Protein AF-A0A1C9ZXL2-F1 (afdb_monomer_lite)

Foldseek 3Di:
DEEAEAEQDADPVPRAGAAPEEAEPLVPDDPPDDDDPDDDPDYHFYYPHPPPPDDDRVVRVVVNVSRYYYYD

Structure (mmCIF, N/CA/C/O backbone):
data_AF-A0A1C9ZXL2-F1
#
_entry.id   AF-A0A1C9ZXL2-F1
#
loop_
_atom_site.group_PDB
_atom_site.id
_atom_site.type_symbol
_atom_site.label_atom_id
_atom_site.label_alt_id
_atom_site.label_comp_id
_atom_site.label_asym_id
_atom_site.label_entity_id
_atom_site.label_seq_id
_atom_site.pdbx_PDB_ins_code
_atom_site.Cartn_x
_atom_site.Cartn_y
_atom_site.Cartn_z
_atom_site.occupancy
_atom_site.B_iso_or_equiv
_atom_site.auth_seq_id
_atom_site.auth_comp_id
_atom_site.auth_asym_id
_atom_site.auth_atom_id
_atom_site.pdbx_PDB_model_num
ATOM 1 N N . ALA A 1 1 ? 5.280 -17.845 -0.871 1.00 84.44 1 ALA A N 1
ATOM 2 C CA . ALA A 1 1 ? 5.976 -16.542 -0.915 1.00 84.44 1 ALA A CA 1
ATOM 3 C C . ALA A 1 1 ? 5.060 -15.553 -1.622 1.00 84.44 1 ALA A C 1
ATOM 5 O O . ALA A 1 1 ? 4.225 -16.007 -2.394 1.00 84.44 1 ALA A O 1
ATOM 6 N N . ALA A 1 2 ? 5.176 -14.259 -1.341 1.00 93.19 2 ALA A N 1
ATOM 7 C CA . ALA A 1 2 ? 4.446 -13.200 -2.039 1.00 93.19 2 ALA A CA 1
ATOM 8 C C . ALA A 1 2 ? 5.441 -12.272 -2.748 1.00 93.19 2 ALA A C 1
ATOM 10 O O . ALA A 1 2 ? 6.579 -12.142 -2.295 1.00 93.19 2 ALA A O 1
ATOM 11 N N . ALA A 1 3 ? 5.019 -11.636 -3.838 1.00 92.31 3 ALA A N 1
ATOM 12 C CA . ALA A 1 3 ? 5.819 -10.657 -4.566 1.00 92.31 3 ALA A CA 1
ATOM 13 C C . ALA A 1 3 ? 5.020 -9.360 -4.732 1.00 92.31 3 ALA A C 1
ATOM 15 O O . ALA A 1 3 ? 3.911 -9.381 -5.262 1.00 92.31 3 ALA A O 1
ATOM 16 N N . MET A 1 4 ? 5.589 -8.248 -4.271 1.00 93.94 4 MET A N 1
ATOM 17 C CA . MET A 1 4 ? 5.067 -6.896 -4.447 1.00 93.94 4 MET A CA 1
ATOM 18 C C . MET A 1 4 ? 5.776 -6.267 -5.638 1.00 93.94 4 MET A C 1
ATOM 20 O O . MET A 1 4 ? 6.902 -5.783 -5.513 1.00 93.94 4 MET A O 1
ATOM 24 N N . LEU A 1 5 ? 5.128 -6.329 -6.799 1.00 92.88 5 LEU A N 1
ATOM 25 C CA . LEU A 1 5 ? 5.643 -5.761 -8.039 1.00 92.88 5 LEU A CA 1
ATOM 26 C C . LEU A 1 5 ? 4.949 -4.437 -8.329 1.00 92.88 5 LEU A C 1
ATOM 28 O O . LEU A 1 5 ? 3.722 -4.363 -8.334 1.00 92.88 5 LEU A O 1
ATOM 32 N N . PHE A 1 6 ? 5.736 -3.401 -8.580 1.00 93.25 6 PHE A N 1
ATOM 33 C CA . PHE A 1 6 ? 5.245 -2.048 -8.803 1.00 93.25 6 PHE A CA 1
ATOM 34 C C . PHE A 1 6 ? 6.038 -1.333 -9.891 1.00 93.25 6 PHE A C 1
ATOM 36 O O . PHE A 1 6 ? 7.091 -1.798 -10.318 1.00 93.25 6 PHE A O 1
ATOM 43 N N . ASN A 1 7 ? 5.510 -0.209 -10.361 1.00 92.31 7 ASN A N 1
ATOM 44 C CA . ASN A 1 7 ? 6.121 0.625 -11.388 1.00 92.31 7 ASN A CA 1
ATOM 45 C C . ASN A 1 7 ? 6.201 2.084 -10.912 1.00 92.31 7 ASN A C 1
ATOM 47 O O . ASN A 1 7 ? 5.751 2.430 -9.812 1.00 92.31 7 ASN A O 1
ATOM 51 N N . ASN A 1 8 ? 6.794 2.935 -11.743 1.00 91.69 8 ASN A N 1
ATOM 52 C CA . ASN A 1 8 ? 6.900 4.376 -11.515 1.00 91.69 8 ASN A CA 1
ATOM 53 C C . ASN A 1 8 ? 5.775 5.168 -12.199 1.00 91.69 8 ASN A C 1
ATOM 55 O O . ASN A 1 8 ? 5.931 6.365 -12.425 1.00 91.69 8 ASN A O 1
ATOM 59 N N . ASN A 1 9 ? 4.652 4.529 -12.544 1.00 92.69 9 ASN A N 1
ATOM 60 C CA . ASN A 1 9 ? 3.538 5.240 -13.157 1.00 92.69 9 ASN A CA 1
ATOM 61 C C . ASN A 1 9 ? 2.906 6.168 -12.124 1.00 92.69 9 ASN A C 1
ATOM 63 O O . ASN A 1 9 ? 2.478 5.741 -11.047 1.00 92.69 9 ASN A O 1
ATOM 67 N N . VAL A 1 10 ? 2.846 7.441 -12.488 1.00 92.75 10 VAL A N 1
ATOM 68 C CA . VAL A 1 10 ? 2.198 8.487 -11.708 1.00 92.75 10 VAL A CA 1
ATOM 69 C C . VAL A 1 10 ? 0.760 8.618 -12.193 1.00 92.75 10 VAL A C 1
ATOM 71 O O . VAL A 1 10 ? 0.502 8.726 -13.392 1.00 92.75 10 VAL A O 1
ATOM 74 N N . ASP A 1 11 ? -0.179 8.578 -11.258 1.00 91.38 11 ASP A N 1
ATOM 75 C CA . ASP A 1 11 ? -1.581 8.857 -11.518 1.00 91.38 11 ASP A CA 1
ATOM 76 C C . ASP A 1 11 ? -1.744 10.359 -11.776 1.00 91.38 11 ASP A C 1
ATOM 78 O O . ASP A 1 11 ? -1.449 11.188 -10.914 1.00 91.38 11 ASP A O 1
ATOM 82 N N . SER A 1 12 ? -2.215 10.721 -12.968 1.00 94.12 12 SER A N 1
ATOM 83 C CA . SER A 1 12 ? -2.351 12.118 -13.385 1.00 94.12 12 SER A CA 1
ATOM 84 C C . SER A 1 12 ? -3.364 12.913 -12.561 1.00 94.12 12 SER A C 1
ATOM 86 O O . SER A 1 12 ? -3.276 14.137 -12.526 1.00 94.12 12 SER A O 1
ATOM 88 N N . ALA A 1 13 ? -4.333 12.252 -11.922 1.00 94.31 13 ALA A N 1
ATOM 89 C CA . ALA A 1 13 ? -5.332 12.916 -11.092 1.00 94.31 13 ALA A CA 1
ATOM 90 C C . ALA A 1 13 ? -4.795 13.241 -9.692 1.00 94.31 13 ALA A C 1
ATOM 92 O O . ALA A 1 13 ? -5.241 14.207 -9.078 1.00 94.31 13 ALA A O 1
ATOM 93 N N . THR A 1 14 ? -3.846 12.447 -9.186 1.00 92.75 14 THR A N 1
ATOM 94 C CA . THR A 1 14 ? -3.295 12.633 -7.831 1.00 92.75 14 THR A CA 1
ATOM 95 C C . THR A 1 14 ? -1.892 13.234 -7.819 1.00 92.75 14 THR A C 1
ATOM 97 O O . THR A 1 14 ? -1.504 13.833 -6.822 1.00 92.75 14 THR A O 1
ATOM 100 N N . GLY A 1 15 ? -1.122 13.090 -8.900 1.00 94.00 15 GLY A N 1
ATOM 101 C CA . GLY A 1 15 ? 0.294 13.460 -8.952 1.00 94.00 15 GLY A CA 1
ATOM 102 C C . GLY A 1 15 ? 1.219 12.505 -8.184 1.00 94.00 15 GLY A C 1
ATOM 103 O O . GLY A 1 15 ? 2.410 12.783 -8.068 1.00 94.00 15 GLY A O 1
ATOM 104 N N . 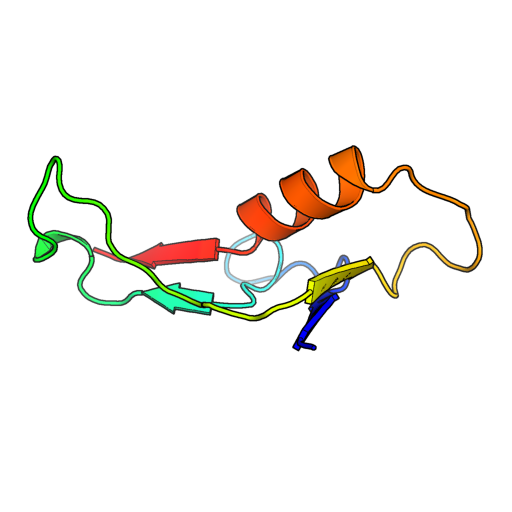PHE A 1 16 ? 0.698 11.380 -7.681 1.00 94.12 16 PHE A N 1
ATOM 105 C CA . PHE A 1 16 ? 1.441 10.361 -6.931 1.00 94.12 16 PHE A CA 1
ATOM 106 C C . PHE A 1 16 ? 1.515 9.032 -7.687 1.00 94.12 16 PHE A C 1
ATOM 108 O O . PHE A 1 16 ? 0.763 8.793 -8.631 1.00 94.12 16 PHE A O 1
ATOM 115 N N . TYR A 1 17 ? 2.418 8.140 -7.264 1.00 95.00 17 TYR A N 1
ATOM 116 C CA . TYR A 1 17 ? 2.447 6.771 -7.779 1.00 95.00 17 TYR A CA 1
ATOM 117 C C . TYR A 1 17 ? 1.109 6.069 -7.557 1.00 95.00 17 TYR A C 1
ATOM 119 O O . TYR A 1 17 ? 0.462 6.240 -6.522 1.00 95.00 17 TYR A O 1
ATOM 127 N N . GLN A 1 18 ? 0.722 5.224 -8.511 1.00 93.75 18 GLN A N 1
ATOM 128 C CA . GLN A 1 18 ? -0.458 4.386 -8.339 1.00 93.75 18 GLN A CA 1
ATOM 129 C C . GLN A 1 18 ? -0.278 3.463 -7.118 1.00 93.75 18 GLN A C 1
ATOM 131 O O . GLN A 1 18 ? 0.701 2.709 -7.059 1.00 93.75 18 GLN A O 1
ATOM 136 N N . PRO A 1 19 ? -1.197 3.502 -6.136 1.00 93.75 19 PRO A N 1
ATOM 137 C CA . PRO A 1 19 ? -1.061 2.698 -4.933 1.00 93.75 19 PRO A CA 1
ATOM 138 C C . PRO A 1 19 ? -1.323 1.220 -5.232 1.00 93.75 19 PRO A C 1
ATOM 140 O O . PRO A 1 19 ? -2.263 0.870 -5.947 1.00 93.75 19 PRO A O 1
ATOM 143 N N . LEU A 1 20 ? -0.518 0.348 -4.626 1.00 93.69 20 LEU A N 1
ATOM 144 C CA . LEU A 1 20 ? -0.690 -1.106 -4.670 1.00 93.69 20 LEU A CA 1
ATOM 145 C C . LEU A 1 20 ? -1.773 -1.577 -3.703 1.00 93.69 20 LEU A C 1
ATOM 147 O O . LEU A 1 20 ? -2.392 -2.615 -3.923 1.00 93.69 20 LEU A O 1
ATOM 151 N N . MET A 1 21 ? -1.990 -0.824 -2.625 1.00 93.62 21 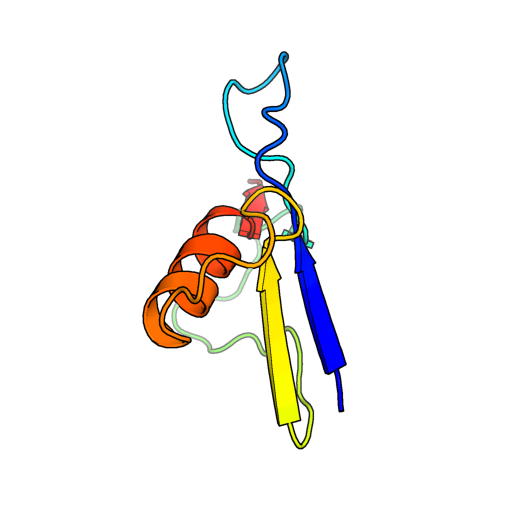MET A N 1
ATOM 152 C CA . MET A 1 21 ? -3.016 -1.112 -1.635 1.00 93.62 21 MET A CA 1
ATOM 15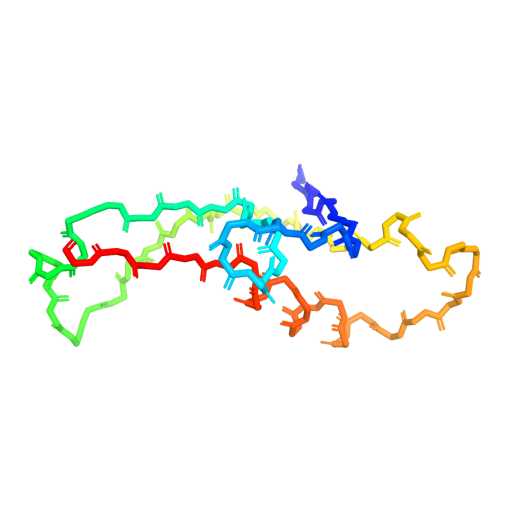3 C C . MET A 1 21 ? -3.693 0.180 -1.202 1.00 93.62 21 MET A C 1
ATOM 155 O O . MET A 1 21 ? -3.034 1.189 -0.943 1.00 93.62 21 MET A O 1
ATOM 159 N N . LYS A 1 22 ? -5.021 0.117 -1.119 1.00 95.19 22 LYS A N 1
ATOM 160 C CA . LYS A 1 22 ? -5.883 1.208 -0.675 1.00 95.19 22 LYS A CA 1
ATOM 161 C C . LYS A 1 22 ? -6.647 0.749 0.559 1.00 95.19 22 LYS A C 1
ATOM 163 O O . LYS A 1 22 ? -7.362 -0.249 0.488 1.00 95.19 22 LYS A O 1
ATOM 168 N N . ILE A 1 23 ? -6.500 1.470 1.665 1.00 95.56 23 ILE A N 1
ATOM 169 C CA . ILE A 1 23 ? -7.339 1.302 2.852 1.00 95.56 23 ILE A CA 1
ATOM 170 C C . ILE A 1 23 ? -8.299 2.480 2.876 1.00 95.56 23 ILE A C 1
ATOM 172 O O . ILE A 1 23 ? -7.907 3.599 3.196 1.00 95.56 23 ILE A O 1
ATOM 176 N N . ASN A 1 24 ? -9.538 2.223 2.475 1.00 95.62 24 ASN A N 1
ATOM 177 C CA . ASN A 1 24 ? -10.604 3.211 2.566 1.00 95.62 24 ASN A CA 1
ATOM 178 C C . ASN A 1 24 ? -11.125 3.277 4.002 1.00 95.62 24 ASN A C 1
ATOM 180 O O . ASN A 1 24 ? -11.006 2.299 4.744 1.00 95.62 24 ASN A O 1
ATOM 184 N N . SER A 1 25 ? -11.723 4.407 4.367 1.00 96.25 25 SER A N 1
ATOM 185 C CA . SER A 1 25 ? -12.268 4.634 5.707 1.00 96.25 25 SER A CA 1
ATOM 186 C C . SER A 1 25 ? -11.224 4.450 6.829 1.00 96.25 25 SER A C 1
ATOM 188 O O . SER A 1 25 ? -11.504 3.912 7.900 1.00 96.25 25 SER A O 1
ATOM 190 N N . ALA A 1 26 ? -9.981 4.875 6.586 1.00 97.00 26 ALA A N 1
ATOM 191 C CA . ALA A 1 26 ? -8.851 4.738 7.502 1.00 97.00 26 ALA A CA 1
ATOM 192 C C . ALA A 1 26 ? -9.014 5.536 8.813 1.00 97.00 26 ALA A C 1
ATOM 194 O O . ALA A 1 26 ? -8.365 5.214 9.810 1.00 97.00 26 ALA A O 1
ATOM 195 N N . GLN A 1 27 ? -9.902 6.532 8.843 1.00 97.00 27 GLN A N 1
ATOM 196 C CA . GLN A 1 27 ? -10.332 7.257 10.041 1.00 97.00 27 GLN A CA 1
ATOM 197 C C . GLN A 1 27 ? -10.972 6.348 11.097 1.00 97.00 27 GLN A C 1
ATOM 199 O O . GLN A 1 27 ? -10.890 6.664 12.285 1.00 97.00 27 GLN A O 1
ATOM 204 N N . ASP A 1 28 ? -11.558 5.222 10.678 1.00 97.44 28 ASP A N 1
ATOM 205 C CA . ASP A 1 28 ? -12.232 4.270 11.567 1.00 97.44 28 ASP A CA 1
ATOM 206 C C . ASP A 1 28 ? -11.263 3.227 12.152 1.00 97.44 28 ASP A C 1
ATOM 208 O O . ASP A 1 28 ? -11.635 2.419 13.010 1.00 97.44 28 ASP A O 1
ATOM 212 N N . LEU A 1 29 ? -9.995 3.227 11.721 1.00 96.81 29 LEU A N 1
ATOM 213 C CA . LEU A 1 29 ? -8.994 2.311 12.254 1.00 96.81 29 LEU A CA 1
ATOM 214 C C . LEU A 1 29 ? -8.701 2.615 13.724 1.00 96.81 29 LEU A C 1
ATOM 216 O O . LEU A 1 29 ? -8.435 3.750 14.128 1.00 96.81 29 LEU A O 1
ATOM 220 N N . ILE A 1 30 ? -8.655 1.552 14.530 1.00 97.75 30 ILE A N 1
ATOM 221 C CA . ILE A 1 30 ? -8.237 1.639 15.930 1.00 97.75 30 ILE A CA 1
ATOM 222 C C . ILE A 1 30 ? -6.801 2.172 15.975 1.00 97.75 30 ILE A C 1
ATOM 224 O O . ILE A 1 30 ? -5.869 1.512 15.503 1.00 97.75 30 ILE A O 1
ATOM 228 N N . LYS A 1 31 ? -6.625 3.361 16.558 1.00 96.38 31 LYS A N 1
ATOM 229 C CA . LYS A 1 31 ? -5.315 3.998 16.739 1.00 96.38 31 LYS A CA 1
ATOM 230 C C . LYS A 1 31 ? -4.436 3.178 17.684 1.00 96.38 31 LYS A C 1
ATOM 232 O O . LYS A 1 31 ? -4.933 2.503 18.581 1.00 96.38 31 LYS A O 1
ATOM 237 N N . ASN A 1 32 ? -3.119 3.285 17.505 1.00 96.25 32 ASN A N 1
ATOM 238 C CA . ASN A 1 32 ? -2.103 2.643 18.352 1.00 96.25 32 ASN A CA 1
ATOM 239 C C . ASN A 1 32 ? -2.189 1.106 18.390 1.00 96.25 32 ASN A C 1
ATOM 241 O O . ASN A 1 32 ? -1.726 0.477 19.339 1.00 96.25 32 ASN A O 1
ATOM 245 N N . LYS A 1 33 ? -2.782 0.501 17.357 1.00 97.00 33 LYS A N 1
ATOM 246 C CA . LYS A 1 33 ? -2.859 -0.946 17.177 1.00 97.00 33 LYS A CA 1
ATOM 247 C C . LYS A 1 33 ? -2.178 -1.331 15.870 1.00 97.00 33 LYS A C 1
ATOM 249 O O . LYS A 1 33 ? -2.354 -0.661 14.857 1.00 97.00 33 LYS A O 1
ATOM 254 N N . GLU A 1 34 ? -1.414 -2.419 15.895 1.00 97.06 34 GLU A N 1
ATOM 255 C CA . GLU A 1 34 ? -0.872 -3.007 14.674 1.00 97.06 34 GLU A CA 1
ATOM 256 C C . GLU A 1 34 ? -2.004 -3.656 13.865 1.00 97.06 34 GLU A C 1
ATOM 258 O O . GLU A 1 34 ? -2.711 -4.543 14.354 1.00 97.06 34 GLU A O 1
ATOM 263 N N . HIS A 1 35 ? -2.161 -3.214 12.617 1.00 96.19 35 HIS A N 1
ATOM 264 C CA . HIS A 1 35 ? -3.082 -3.803 11.648 1.00 96.19 35 HIS A CA 1
ATOM 265 C C . HIS A 1 35 ? -2.265 -4.570 10.610 1.00 96.19 35 HIS A C 1
ATOM 267 O O . HIS A 1 35 ? -1.593 -3.978 9.768 1.00 96.19 35 HIS A O 1
ATOM 273 N N . VAL A 1 36 ? -2.290 -5.902 10.684 1.00 95.50 36 VAL A N 1
ATOM 274 C CA . VAL A 1 36 ? -1.530 -6.759 9.765 1.00 95.50 36 VAL A CA 1
ATOM 275 C C . VAL A 1 36 ? -2.249 -6.832 8.418 1.00 95.50 36 VAL A C 1
ATOM 277 O O . VAL A 1 36 ? -3.312 -7.437 8.314 1.00 95.50 36 VAL A O 1
ATOM 280 N N . LEU A 1 37 ? -1.646 -6.246 7.380 1.00 92.38 37 LEU A N 1
ATOM 281 C CA . LEU A 1 37 ? -2.205 -6.215 6.019 1.00 92.38 37 LEU A CA 1
ATOM 282 C C . LEU A 1 37 ? -1.814 -7.438 5.180 1.00 92.38 37 LEU A C 1
ATOM 284 O O . LEU A 1 37 ? -2.561 -7.865 4.304 1.00 92.38 37 LEU A O 1
ATOM 288 N N . LEU A 1 38 ? -0.639 -8.017 5.440 1.00 92.44 38 LEU A N 1
ATOM 289 C CA . LEU A 1 38 ? -0.155 -9.206 4.748 1.00 92.44 38 LEU A CA 1
ATOM 290 C C . LEU A 1 38 ? 0.819 -9.985 5.629 1.00 92.44 38 LEU A C 1
ATOM 292 O O . LEU A 1 38 ? 1.697 -9.407 6.268 1.00 92.44 38 LEU A O 1
ATOM 296 N N . LYS A 1 39 ? 0.717 -11.315 5.595 1.00 94.94 39 LYS A N 1
ATOM 297 C CA . LYS A 1 39 ? 1.672 -12.219 6.239 1.00 94.94 39 LYS A CA 1
ATOM 298 C C . LYS A 1 39 ? 2.056 -13.339 5.281 1.00 94.94 39 LYS A C 1
ATOM 300 O O . LYS A 1 39 ? 1.200 -14.073 4.798 1.00 94.94 39 LYS A O 1
ATOM 305 N N . ALA A 1 40 ? 3.350 -13.491 5.023 1.00 94.69 40 ALA A N 1
ATOM 306 C CA . ALA A 1 40 ? 3.891 -14.579 4.215 1.00 94.69 40 ALA A CA 1
ATOM 307 C C . ALA A 1 40 ? 5.283 -14.977 4.719 1.00 94.69 40 ALA A C 1
ATOM 309 O O . ALA A 1 40 ? 5.978 -14.174 5.332 1.00 94.69 40 ALA A O 1
ATOM 310 N N . LYS A 1 41 ? 5.712 -16.213 4.422 1.00 95.44 41 LYS A N 1
ATOM 311 C CA . LYS A 1 41 ? 7.048 -16.718 4.798 1.00 95.44 41 LYS A CA 1
ATOM 312 C C . LYS A 1 41 ? 8.191 -15.889 4.193 1.00 95.44 41 LYS A C 1
ATOM 314 O O . LYS A 1 41 ? 9.230 -15.737 4.815 1.00 95.44 41 LYS A O 1
ATOM 319 N N . ILE A 1 42 ? 7.996 -15.397 2.969 1.00 93.44 42 ILE A N 1
ATOM 320 C CA . ILE A 1 42 ? 8.917 -14.521 2.237 1.00 93.44 42 ILE A CA 1
ATOM 321 C C . ILE A 1 42 ? 8.051 -13.535 1.453 1.00 93.44 42 ILE A C 1
ATOM 323 O O . ILE A 1 42 ? 7.099 -13.969 0.791 1.00 93.44 42 ILE A O 1
ATOM 327 N N . ILE A 1 43 ? 8.392 -12.249 1.525 1.00 93.62 43 ILE A N 1
ATOM 328 C CA . ILE A 1 43 ? 7.813 -11.178 0.709 1.00 93.62 43 ILE A CA 1
ATOM 329 C C . ILE A 1 43 ? 8.960 -10.560 -0.093 1.00 93.62 43 ILE A C 1
ATOM 331 O O . ILE A 1 43 ? 9.892 -10.010 0.490 1.00 93.62 43 ILE A O 1
ATOM 335 N N . GLY A 1 44 ? 8.914 -10.709 -1.415 1.00 92.69 44 GLY A N 1
ATOM 336 C CA . GLY A 1 44 ? 9.832 -10.043 -2.337 1.00 92.69 44 GLY A CA 1
ATOM 337 C C . GLY A 1 44 ? 9.254 -8.711 -2.807 1.00 92.69 44 GLY A C 1
ATOM 338 O O . GLY A 1 44 ? 8.042 -8.600 -2.979 1.00 92.69 44 GLY A O 1
ATOM 339 N N . TYR A 1 45 ? 10.114 -7.726 -3.041 1.00 92.44 45 TYR A N 1
ATOM 340 C CA . TYR A 1 45 ? 9.751 -6.410 -3.570 1.00 92.44 45 TYR A CA 1
ATOM 341 C C . TYR A 1 45 ? 10.469 -6.199 -4.901 1.00 92.44 45 TYR A C 1
ATOM 343 O O . TYR A 1 45 ? 11.615 -6.624 -5.045 1.00 92.44 45 TYR A O 1
ATOM 351 N N . GLY A 1 46 ? 9.810 -5.570 -5.874 1.00 91.88 46 GLY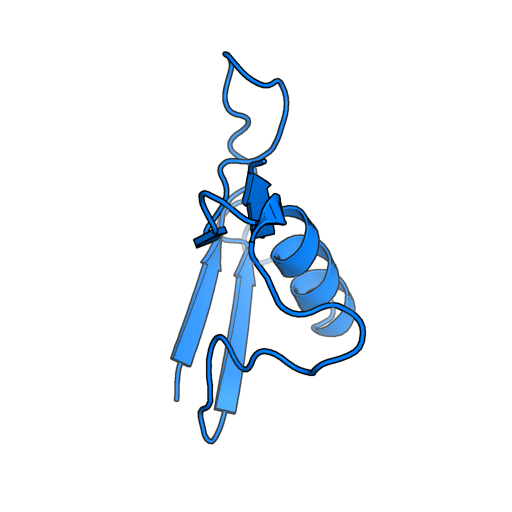 A N 1
ATOM 352 C CA . GLY A 1 46 ? 10.402 -5.332 -7.188 1.00 91.88 46 GLY A CA 1
ATOM 353 C C . GLY A 1 46 ? 9.773 -4.154 -7.920 1.00 91.88 46 GLY A C 1
ATOM 354 O O . GLY A 1 46 ? 8.552 -4.058 -8.017 1.00 91.88 46 GLY A O 1
ATOM 355 N N . ASN A 1 47 ? 10.620 -3.287 -8.478 1.00 91.31 47 ASN A N 1
ATOM 356 C CA . ASN A 1 47 ? 10.193 -2.198 -9.346 1.00 91.31 47 ASN A CA 1
ATOM 357 C C . ASN A 1 47 ? 10.480 -2.543 -10.811 1.00 91.31 47 ASN A C 1
ATOM 359 O O . ASN A 1 47 ? 11.637 -2.582 -11.230 1.00 91.31 47 ASN A O 1
ATOM 363 N N . VAL A 1 48 ? 9.431 -2.775 -11.598 1.00 90.50 48 VAL A N 1
ATOM 364 C CA . VAL A 1 48 ? 9.557 -3.202 -13.000 1.00 90.50 48 VAL A CA 1
ATOM 365 C C . VAL A 1 48 ? 9.961 -2.066 -13.945 1.00 90.50 48 VAL A C 1
ATOM 367 O O . VAL A 1 48 ? 10.359 -2.329 -15.076 1.00 90.50 48 VAL A O 1
ATOM 370 N N . SER A 1 49 ? 9.900 -0.807 -13.498 1.00 88.50 49 SER A N 1
ATOM 371 C CA . SER A 1 49 ? 10.280 0.364 -14.302 1.00 88.50 49 SER A CA 1
ATOM 372 C C . SER A 1 49 ? 11.782 0.652 -14.313 1.00 88.50 49 SER A C 1
ATOM 374 O O . SER A 1 49 ? 12.224 1.485 -15.098 1.00 88.50 49 SER A O 1
ATOM 376 N N . LEU A 1 50 ? 12.571 0.012 -13.446 1.00 82.12 50 LEU A N 1
ATOM 377 C CA . LEU A 1 50 ? 13.985 0.358 -13.237 1.00 82.12 50 LEU A CA 1
ATOM 378 C C . LEU A 1 50 ? 14.958 -0.462 -14.107 1.00 82.12 50 LEU A C 1
ATOM 380 O O . LEU A 1 50 ? 16.169 -0.253 -14.042 1.00 82.12 50 LEU A O 1
ATOM 384 N N . GLY A 1 51 ? 14.442 -1.346 -14.970 1.00 69.00 51 GLY A N 1
ATOM 385 C CA . GLY A 1 51 ? 15.255 -2.255 -15.784 1.00 69.00 51 GLY A CA 1
ATOM 386 C C . GLY A 1 51 ? 16.067 -3.233 -14.925 1.00 69.00 51 GLY A C 1
ATOM 387 O O . GLY A 1 51 ? 15.804 -3.406 -13.739 1.00 69.00 51 GLY A O 1
ATOM 388 N N . THR A 1 52 ? 17.089 -3.871 -15.498 1.00 60.75 52 THR A N 1
ATOM 389 C CA . THR A 1 52 ? 18.024 -4.768 -14.782 1.00 60.75 52 THR A CA 1
ATOM 390 C C . THR A 1 52 ? 18.980 -4.046 -13.821 1.00 60.75 52 THR A C 1
ATOM 392 O O . THR A 1 52 ? 19.954 -4.642 -13.361 1.00 60.75 52 THR A O 1
ATOM 395 N N . ASN A 1 53 ? 18.741 -2.771 -13.504 1.00 60.97 53 ASN A N 1
ATOM 396 C CA . ASN A 1 53 ? 19.587 -2.025 -12.583 1.00 60.97 53 ASN A CA 1
ATOM 397 C C . ASN A 1 53 ? 19.362 -2.539 -11.156 1.00 60.97 53 ASN A C 1
ATOM 399 O O . ASN A 1 53 ? 18.296 -2.350 -10.569 1.00 60.97 53 ASN A O 1
ATOM 403 N N . SER A 1 54 ? 20.378 -3.204 -10.602 1.00 58.28 54 SER A N 1
ATOM 404 C CA . SER A 1 54 ? 20.373 -3.728 -9.236 1.00 58.28 54 SER A CA 1
ATOM 405 C C . SER A 1 54 ? 20.190 -2.605 -8.218 1.00 58.28 54 SER A C 1
ATOM 407 O O . SER A 1 54 ? 21.129 -1.887 -7.879 1.00 58.28 54 SER A O 1
ATOM 409 N N . ILE A 1 55 ? 18.972 -2.474 -7.706 1.00 64.56 55 ILE A N 1
ATOM 410 C CA . ILE A 1 55 ? 18.640 -1.607 -6.578 1.00 64.56 55 ILE A CA 1
ATOM 411 C C . ILE A 1 55 ? 18.636 -2.454 -5.312 1.00 64.56 55 ILE A C 1
ATOM 413 O O . ILE A 1 55 ? 18.165 -3.592 -5.308 1.00 64.56 55 ILE A O 1
ATOM 417 N N . SER A 1 56 ? 19.188 -1.913 -4.227 1.00 66.19 56 SER A N 1
ATOM 418 C CA . SER A 1 56 ? 19.217 -2.611 -2.944 1.00 66.19 56 SER A CA 1
ATOM 419 C C . SER A 1 56 ? 17.797 -2.904 -2.434 1.00 66.19 56 SER A C 1
ATOM 421 O O . SER A 1 56 ? 16.879 -2.100 -2.589 1.00 66.19 56 SER A O 1
ATOM 423 N N . ASN A 1 57 ? 17.607 -4.050 -1.772 1.00 68.31 57 ASN A N 1
ATOM 424 C CA . ASN A 1 57 ? 16.289 -4.486 -1.284 1.00 68.31 57 ASN A CA 1
ATOM 425 C C . ASN A 1 57 ? 15.655 -3.500 -0.275 1.00 68.31 57 ASN A C 1
ATOM 427 O O . ASN A 1 57 ? 14.439 -3.346 -0.243 1.00 68.31 57 ASN A O 1
ATOM 431 N N . VAL A 1 58 ? 16.469 -2.785 0.515 1.00 66.44 58 VAL A N 1
ATOM 432 C CA . VAL A 1 58 ? 15.987 -1.745 1.448 1.00 66.44 58 VAL A CA 1
ATOM 433 C C . VAL A 1 58 ? 15.305 -0.603 0.691 1.00 66.44 58 VAL A C 1
ATOM 435 O O . VAL A 1 58 ? 14.240 -0.152 1.094 1.00 66.44 58 VAL A O 1
ATOM 438 N N . ASN A 1 59 ? 15.862 -0.191 -0.449 1.00 85.06 59 ASN A N 1
ATOM 439 C CA . ASN A 1 59 ? 15.273 0.851 -1.287 1.00 85.06 59 ASN A CA 1
ATOM 440 C C . ASN A 1 59 ? 13.922 0.392 -1.886 1.00 85.06 59 ASN A C 1
ATOM 442 O O . ASN A 1 59 ? 12.967 1.161 -1.932 1.00 85.06 59 ASN A O 1
ATOM 446 N N . LEU A 1 60 ? 13.781 -0.892 -2.237 1.00 91.38 60 LEU A N 1
ATOM 447 C CA . LEU A 1 60 ? 12.517 -1.434 -2.759 1.00 91.38 60 LEU A CA 1
ATOM 448 C C . LEU A 1 60 ? 11.397 -1.491 -1.705 1.00 91.38 60 LEU A C 1
ATOM 450 O O . LEU A 1 60 ? 10.233 -1.282 -2.045 1.00 91.38 60 LEU A O 1
ATOM 454 N N . ILE A 1 61 ? 11.729 -1.736 -0.435 1.00 92.50 61 ILE A N 1
ATOM 455 C CA . ILE A 1 61 ? 10.744 -1.717 0.658 1.00 92.50 61 ILE A CA 1
ATOM 456 C C . ILE A 1 61 ? 10.215 -0.297 0.888 1.00 92.50 61 ILE A C 1
ATOM 458 O O . ILE A 1 61 ? 9.009 -0.119 1.054 1.00 92.50 61 ILE A O 1
ATOM 462 N N . GLU A 1 62 ? 11.084 0.716 0.871 1.00 93.06 62 GLU A N 1
ATOM 463 C CA . GLU A 1 62 ? 10.647 2.109 1.029 1.00 93.06 62 GLU A CA 1
ATOM 464 C C . GLU A 1 62 ? 9.790 2.570 -0.161 1.00 93.06 62 GLU A C 1
ATOM 466 O O . GLU A 1 62 ? 8.700 3.100 0.044 1.00 93.06 62 GLU A O 1
ATOM 471 N N . GLN A 1 63 ? 10.181 2.241 -1.398 1.00 92.12 63 GLN A N 1
ATOM 472 C CA . GLN A 1 63 ? 9.350 2.511 -2.582 1.00 92.12 63 GLN A CA 1
ATOM 473 C C . GLN A 1 63 ? 7.976 1.824 -2.508 1.00 92.12 63 GLN A C 1
ATOM 475 O O . GLN A 1 63 ? 6.971 2.373 -2.966 1.00 92.12 63 GLN A O 1
ATOM 480 N N . PHE A 1 64 ? 7.900 0.620 -1.939 1.00 93.81 64 PHE A N 1
ATOM 481 C CA . PHE A 1 64 ? 6.620 -0.047 -1.720 1.00 93.81 64 PHE A CA 1
ATOM 482 C C . PHE A 1 64 ? 5.733 0.724 -0.731 1.00 93.81 64 PHE A C 1
ATOM 484 O O . PHE A 1 64 ? 4.540 0.877 -0.992 1.00 93.81 64 PHE A O 1
ATOM 491 N N . LYS A 1 65 ? 6.293 1.250 0.367 1.00 93.50 65 LYS A N 1
ATOM 492 C CA . LYS A 1 65 ? 5.532 2.038 1.354 1.00 93.50 65 LYS A CA 1
ATOM 493 C C . LYS A 1 65 ? 4.938 3.310 0.752 1.00 93.50 65 LYS A C 1
ATOM 495 O O . LYS A 1 65 ? 3.806 3.647 1.079 1.00 93.50 65 LYS A O 1
ATOM 500 N N . GLU A 1 66 ? 5.641 3.960 -0.175 1.00 93.56 66 GLU A N 1
ATOM 501 C CA . GLU A 1 66 ? 5.123 5.120 -0.928 1.00 93.56 66 GLU A CA 1
ATOM 502 C C . GLU A 1 66 ? 3.895 4.788 -1.793 1.00 93.56 66 GLU A C 1
ATOM 504 O O . GLU A 1 66 ? 3.203 5.684 -2.271 1.00 93.56 66 GLU A O 1
ATOM 509 N N . ARG A 1 67 ? 3.616 3.497 -2.008 1.00 94.75 67 ARG A N 1
ATOM 510 C CA . ARG A 1 67 ? 2.487 2.986 -2.795 1.00 94.75 67 ARG A CA 1
ATOM 511 C C . ARG A 1 67 ? 1.404 2.361 -1.907 1.00 94.75 67 ARG A C 1
ATOM 513 O O . ARG A 1 67 ? 0.559 1.614 -2.402 1.00 94.75 67 ARG A O 1
ATOM 520 N N . LEU A 1 68 ? 1.407 2.661 -0.608 1.00 95.00 68 LEU A N 1
ATOM 521 C CA . LEU A 1 68 ? 0.319 2.343 0.316 1.00 95.00 68 LEU A CA 1
ATOM 522 C C . LEU A 1 68 ? -0.484 3.612 0.598 1.00 95.00 68 LEU A C 1
ATOM 524 O O . LEU A 1 68 ? 0.051 4.584 1.126 1.00 95.00 68 LEU A O 1
ATOM 528 N N . ALA A 1 69 ? -1.772 3.597 0.262 1.00 95.62 69 ALA A N 1
ATOM 529 C CA . ALA A 1 69 ? -2.651 4.742 0.459 1.00 95.62 69 ALA A CA 1
ATOM 530 C C . ALA A 1 69 ? -3.700 4.453 1.539 1.00 95.62 69 ALA A C 1
ATOM 532 O O . ALA A 1 69 ? -4.430 3.461 1.465 1.00 95.62 69 ALA A O 1
ATOM 533 N N . LEU A 1 70 ? -3.780 5.342 2.530 1.00 96.06 70 LEU A N 1
ATOM 534 C CA . LEU A 1 70 ? -4.828 5.369 3.547 1.00 96.06 70 LEU A CA 1
ATOM 535 C C 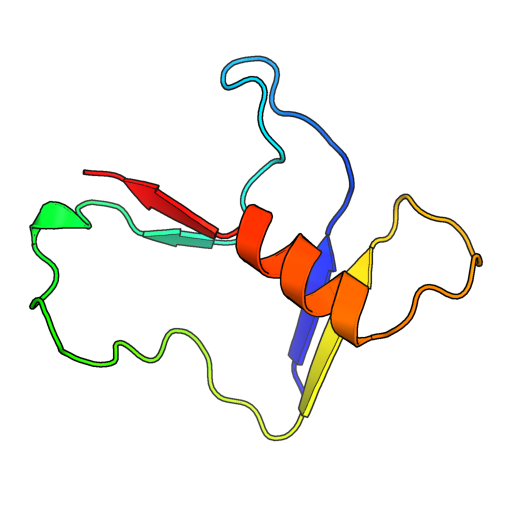. LEU A 1 70 ? -5.737 6.565 3.248 1.00 96.06 70 LEU A C 1
ATOM 537 O O . LEU A 1 70 ? -5.261 7.699 3.200 1.00 96.06 70 LEU A O 1
ATOM 541 N N . TYR A 1 71 ? -7.023 6.305 3.031 1.00 96.19 71 TYR A N 1
ATOM 542 C CA . TYR A 1 71 ? -8.026 7.324 2.729 1.00 96.19 71 TYR A CA 1
ATOM 543 C C . TYR A 1 71 ? -8.954 7.508 3.921 1.00 96.19 71 TYR A C 1
ATOM 545 O O . TYR A 1 71 ? -9.474 6.520 4.434 1.00 96.19 71 TYR A O 1
ATOM 553 N N . ASN A 1 72 ? -9.161 8.760 4.326 1.00 94.94 72 ASN A N 1
ATOM 554 C CA . ASN A 1 72 ? -10.167 9.136 5.322 1.00 94.94 72 ASN A CA 1
ATOM 555 C C . ASN A 1 72 ? -11.580 9.187 4.718 1.00 94.94 72 ASN A C 1
ATOM 557 O O . ASN A 1 72 ? -11.696 9.156 3.474 1.00 94.94 72 ASN A O 1
#

Radius of gyration: 13.86 Å; chains: 1; bounding box: 33×30×34 Å

Sequence (72 aa):
AAAMLFNNNVDSATGFYQPLMKINSAQDLIKNKEHVLLKAKIIGYGNVSLGTNSISNVNLIEQFKERLALYN

pLDDT: mean 90.35, std 9.67, range [58.28, 97.75]

Organism: Helicobacter pylori (NCBI:txid210)

Secondary structure (DSSP, 8-state):
-EEEEE--PBPTTTSSBPP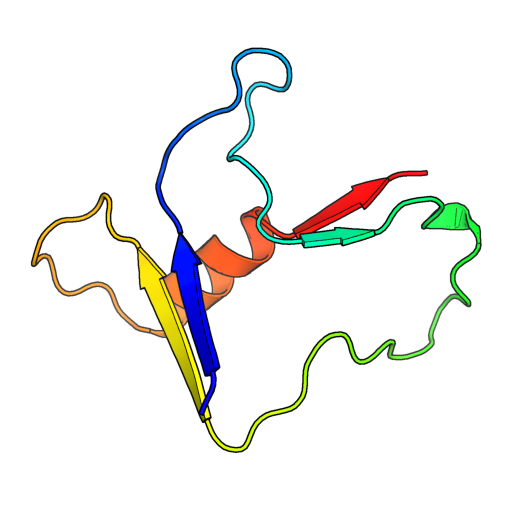SEEETTGGGS-TTS-------S-EEEEEGGGTT----HHHHHHHHHTTEEE--

InterPro domains:
  IPR003842 Vacuolating cytotoxin, beta-helical domain [PF02691] (1-67)